Protein AF-A0A7J6EFK3-F1 (afdb_monomer_lite)

Organism: Cannabis sativa (NCBI:txid3483)

Sequence (86 aa):
MQLLDVGMAEVSSALSRISEIACPPYQTALNLMEQTVHKEDHGGHLPTGLKWLDEALCGGIPFGVLTELVGPPGIGKTQVLILISF

Structure (mmCIF, N/CA/C/O backbone):
data_AF-A0A7J6EFK3-F1
#
_entry.id   AF-A0A7J6EFK3-F1
#
loop_
_atom_site.group_PDB
_atom_site.id
_atom_site.type_symbol
_atom_site.label_atom_id
_atom_site.label_alt_id
_atom_site.label_comp_id
_atom_site.label_asym_id
_atom_site.label_entity_id
_atom_site.label_seq_id
_atom_site.pdbx_PDB_ins_code
_atom_site.Cartn_x
_atom_site.Cartn_y
_atom_site.Cartn_z
_atom_site.occupancy
_atom_site.B_iso_or_equiv
_atom_site.auth_seq_id
_atom_site.auth_comp_id
_atom_site.auth_asym_id
_atom_site.auth_atom_id
_atom_site.pdbx_PDB_model_num
ATOM 1 N N .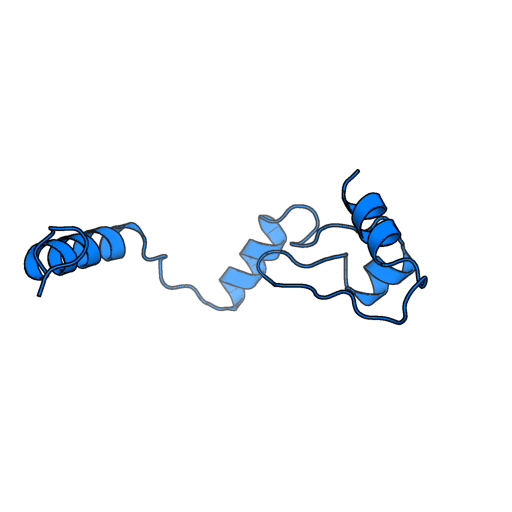 MET A 1 1 ? -26.283 -18.498 15.989 1.00 64.00 1 MET A N 1
ATOM 2 C CA . MET A 1 1 ? -25.202 -18.242 15.014 1.00 64.00 1 MET A CA 1
ATOM 3 C C . MET A 1 1 ? -24.006 -17.767 15.824 1.00 64.00 1 MET A C 1
ATOM 5 O O . MET A 1 1 ? -24.207 -16.920 16.686 1.00 64.00 1 MET A O 1
ATOM 9 N N . GLN A 1 2 ? -22.844 -18.387 15.660 1.00 80.12 2 GLN A N 1
ATOM 10 C CA . GLN A 1 2 ? -21.610 -18.096 16.400 1.00 80.12 2 GLN A CA 1
ATOM 11 C C . GLN A 1 2 ? -20.478 -17.947 15.382 1.00 80.12 2 GLN A C 1
ATOM 13 O O . GLN A 1 2 ? -20.561 -18.527 14.297 1.00 80.12 2 GLN A O 1
ATOM 18 N N . LEU A 1 3 ? -19.449 -17.178 15.726 1.00 80.00 3 LEU A N 1
ATOM 19 C CA . LEU A 1 3 ? -18.214 -17.075 14.954 1.00 80.00 3 LEU A CA 1
ATOM 20 C C . LEU A 1 3 ? -17.058 -17.415 15.890 1.00 80.00 3 LEU A C 1
ATOM 22 O O . LEU A 1 3 ? -16.883 -16.726 16.888 1.00 80.00 3 LEU A O 1
ATOM 26 N N . LEU A 1 4 ? -16.288 -18.460 15.571 1.00 85.56 4 LEU A N 1
ATOM 27 C CA . LEU A 1 4 ? -15.155 -18.912 16.395 1.00 85.56 4 LEU A CA 1
ATOM 28 C C . LEU A 1 4 ? -15.549 -19.129 17.870 1.00 85.56 4 LEU A C 1
ATOM 30 O O . LEU A 1 4 ? -14.902 -18.605 18.768 1.00 85.56 4 LEU A O 1
ATOM 34 N N . ASP A 1 5 ? -16.657 -19.839 18.106 1.00 91.38 5 ASP A N 1
ATOM 35 C CA . ASP A 1 5 ? -17.215 -20.119 19.441 1.00 91.38 5 ASP A CA 1
ATOM 36 C C . ASP A 1 5 ? -17.668 -18.886 20.253 1.00 91.38 5 ASP A C 1
ATOM 38 O O . ASP A 1 5 ? -18.084 -19.017 21.402 1.00 91.38 5 ASP A O 1
ATOM 42 N N . VAL A 1 6 ? -17.681 -17.694 19.645 1.00 92.75 6 VAL A N 1
ATOM 43 C CA . VAL A 1 6 ? -18.178 -16.449 20.252 1.00 92.75 6 VAL A CA 1
ATOM 44 C C . VAL A 1 6 ? -19.614 -16.170 19.804 1.00 92.75 6 VAL A C 1
ATOM 46 O O . VAL A 1 6 ? -19.975 -16.336 18.629 1.00 92.75 6 VAL A O 1
ATOM 49 N N . GLY A 1 7 ? -20.466 -15.731 20.734 1.00 96.06 7 GLY A N 1
ATOM 50 C CA . GLY A 1 7 ? -21.850 -15.363 20.437 1.00 96.06 7 GLY A CA 1
ATOM 51 C C . GLY A 1 7 ? -21.942 -14.081 19.605 1.00 96.06 7 GLY A C 1
ATOM 52 O O . GLY A 1 7 ? -21.236 -13.113 19.860 1.00 96.06 7 GLY A O 1
ATOM 53 N N . MET A 1 8 ? -22.870 -14.006 18.642 1.00 94.00 8 MET A N 1
ATOM 54 C CA . MET A 1 8 ? -23.021 -12.794 17.810 1.00 94.00 8 MET A CA 1
ATOM 55 C C . MET A 1 8 ? -23.332 -11.518 18.613 1.00 94.00 8 MET A C 1
ATOM 57 O O . MET A 1 8 ? -22.964 -10.429 18.183 1.00 94.00 8 MET A O 1
ATOM 61 N N . ALA A 1 9 ? -23.970 -11.636 19.784 1.00 94.38 9 ALA A N 1
ATOM 62 C CA . ALA A 1 9 ? -24.182 -10.504 20.689 1.00 94.38 9 ALA A CA 1
ATOM 63 C C . ALA A 1 9 ? -22.856 -9.966 21.258 1.00 94.38 9 ALA A C 1
ATOM 65 O O . ALA A 1 9 ? -22.644 -8.756 21.306 1.00 94.38 9 ALA A O 1
ATOM 66 N N . GLU A 1 10 ? -21.940 -10.865 21.622 1.00 95.44 10 GLU A N 1
ATOM 67 C CA . GLU A 1 10 ? -20.598 -10.520 22.097 1.00 95.44 10 GLU A CA 1
ATOM 68 C C . GLU A 1 10 ? -19.765 -9.922 20.959 1.00 95.44 10 GLU A C 1
ATOM 70 O O . GLU A 1 10 ? -19.142 -8.879 21.151 1.00 95.44 10 GLU A O 1
ATOM 75 N N . VAL A 1 11 ? -19.834 -10.499 19.750 1.00 96.00 11 VAL A N 1
ATOM 76 C CA . VAL A 1 11 ? -19.198 -9.939 18.542 1.00 96.00 11 VAL A CA 1
ATOM 77 C C . VAL A 1 11 ? -19.696 -8.517 18.277 1.00 96.00 11 VAL A C 1
ATOM 79 O O . VAL A 1 11 ? -18.892 -7.612 18.070 1.00 96.00 11 VAL A O 1
ATOM 82 N N . SER A 1 12 ? -21.011 -8.287 18.326 1.00 95.50 12 SER A N 1
ATOM 83 C CA . SER A 1 12 ? -21.590 -6.958 18.105 1.00 95.50 12 SER A CA 1
ATOM 84 C C . SER A 1 12 ? -21.156 -5.956 19.177 1.00 95.50 12 SER A C 1
ATOM 86 O O . SER A 1 12 ? -20.840 -4.810 18.854 1.00 95.50 12 SER A O 1
ATOM 88 N N . SER A 1 13 ? -21.113 -6.376 20.445 1.00 96.19 13 SER A N 1
ATOM 89 C CA . SER A 1 13 ? -20.628 -5.535 21.542 1.00 96.19 13 SER A CA 1
ATOM 90 C C . SER A 1 13 ? -19.146 -5.189 21.372 1.00 96.19 13 SER A C 1
ATOM 92 O O . SER A 1 13 ? -18.750 -4.048 21.616 1.00 96.19 13 SER A O 1
ATOM 94 N N . ALA A 1 14 ? -18.328 -6.151 20.942 1.00 95.69 14 ALA A N 1
ATOM 95 C CA . ALA A 1 14 ? -16.910 -5.941 20.679 1.00 95.69 14 ALA A CA 1
ATOM 96 C C . ALA A 1 14 ? -16.701 -4.976 19.507 1.00 95.69 14 ALA A C 1
ATOM 98 O O . ALA A 1 14 ? -15.940 -4.021 19.640 1.00 95.69 14 ALA A O 1
ATOM 99 N N . LEU A 1 15 ? -17.424 -5.164 18.399 1.00 96.06 15 LEU A N 1
ATOM 100 C CA . LEU A 1 15 ? -17.357 -4.277 17.236 1.00 96.06 15 LEU A CA 1
ATOM 101 C C . LEU A 1 15 ? -17.738 -2.839 17.586 1.00 96.06 15 LEU A C 1
ATOM 103 O O . LEU A 1 15 ? -17.025 -1.923 17.188 1.00 96.06 15 LEU A O 1
ATOM 107 N N . SER A 1 16 ? -18.800 -2.632 18.371 1.00 97.00 16 SER A N 1
ATOM 108 C CA . SER A 1 16 ? -19.194 -1.288 18.814 1.00 97.00 16 SER A CA 1
ATOM 109 C C . SER A 1 16 ? -18.067 -0.601 19.584 1.00 97.00 16 SER A C 1
ATOM 111 O O . SER A 1 16 ? -17.740 0.551 19.309 1.00 97.00 16 SER A O 1
ATOM 113 N N . ARG A 1 17 ? -17.440 -1.319 20.523 1.00 97.25 17 ARG A N 1
ATOM 114 C CA . ARG A 1 17 ? -16.371 -0.771 21.363 1.00 97.25 17 ARG A CA 1
ATOM 115 C C . ARG A 1 17 ? -15.077 -0.534 20.586 1.00 97.25 17 ARG A C 1
ATOM 117 O O . ARG A 1 17 ? -14.417 0.476 20.795 1.00 97.25 17 ARG A O 1
ATOM 124 N N . ILE A 1 18 ? -14.715 -1.443 19.682 1.00 97.06 18 ILE A N 1
ATOM 125 C CA . ILE A 1 18 ? -13.545 -1.281 18.809 1.00 97.06 18 ILE A CA 1
ATOM 126 C C . ILE A 1 18 ? -13.765 -0.100 17.867 1.00 97.06 18 ILE A C 1
ATOM 128 O O . ILE A 1 18 ? -12.865 0.717 17.712 1.00 97.06 18 ILE A O 1
ATOM 132 N N . SER A 1 19 ? -14.957 0.026 17.281 1.00 96.62 19 SER A N 1
ATOM 133 C CA . SER A 1 19 ? -15.289 1.127 16.379 1.00 96.62 19 SER A CA 1
ATOM 134 C C . SER A 1 19 ? -15.197 2.481 17.074 1.00 96.62 19 SER A C 1
ATOM 136 O O . SER A 1 19 ? -14.681 3.417 16.478 1.00 96.62 19 SER A O 1
ATOM 138 N N . GLU A 1 20 ? -15.663 2.599 18.318 1.00 95.50 20 GLU A N 1
ATOM 139 C CA . GLU A 1 20 ? -15.571 3.847 19.088 1.00 95.50 20 GLU A CA 1
ATOM 140 C C . GLU A 1 20 ? -14.115 4.297 19.296 1.00 95.50 20 GLU A C 1
ATOM 142 O O . GLU A 1 20 ? -13.823 5.488 19.256 1.00 95.50 20 GLU A O 1
ATOM 147 N N . ILE A 1 21 ? -13.194 3.344 19.466 1.00 95.94 21 ILE A N 1
ATOM 148 C CA . ILE A 1 21 ? -11.772 3.616 19.715 1.00 95.94 21 ILE A CA 1
ATOM 149 C C . ILE A 1 21 ? -10.990 3.810 18.407 1.00 95.94 21 ILE A C 1
ATOM 151 O O . ILE A 1 21 ? -10.082 4.635 18.344 1.00 95.94 21 ILE A O 1
ATOM 155 N N . ALA A 1 22 ? -11.302 3.024 17.376 1.00 96.75 22 ALA A N 1
ATOM 156 C CA . ALA A 1 22 ? -10.539 2.969 16.132 1.00 96.75 22 ALA A CA 1
ATOM 157 C C . ALA A 1 22 ? -11.017 3.971 15.073 1.00 96.75 22 ALA A C 1
ATOM 159 O O . ALA A 1 22 ? -10.284 4.225 14.117 1.00 96.75 22 ALA A O 1
ATOM 160 N N . CYS A 1 23 ? -12.234 4.516 15.202 1.00 95.06 23 CYS A N 1
ATOM 161 C CA . CYS A 1 23 ? -12.763 5.461 14.226 1.00 95.06 23 CYS A CA 1
ATOM 162 C C . CYS A 1 23 ? -11.921 6.749 14.232 1.00 95.06 23 CYS A C 1
ATOM 164 O O . CYS A 1 23 ? -11.819 7.409 15.272 1.00 95.06 23 CYS A O 1
ATOM 166 N N . PRO A 1 24 ? -11.313 7.134 13.097 1.00 91.38 24 PRO A N 1
ATOM 167 C CA . PRO A 1 24 ? -10.613 8.403 13.010 1.00 91.38 24 PRO A CA 1
ATOM 168 C C . PRO A 1 24 ? -11.610 9.568 13.134 1.00 91.38 24 PRO A C 1
ATOM 170 O O . PRO A 1 24 ? -12.780 9.428 12.768 1.00 91.38 24 PRO A O 1
ATOM 173 N N . PRO A 1 25 ? -11.170 10.747 13.608 1.00 91.06 25 PRO A N 1
ATOM 174 C CA . PRO A 1 25 ? -12.019 11.934 13.607 1.00 91.06 25 PRO A 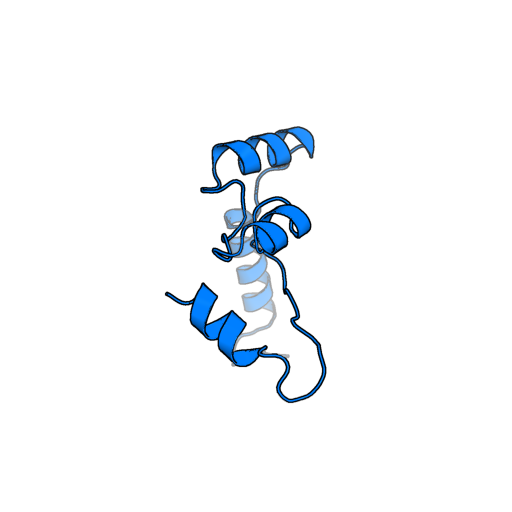CA 1
ATOM 175 C C . PRO A 1 25 ? -12.447 12.286 12.176 1.00 91.06 25 PRO A C 1
ATOM 177 O O . PRO A 1 25 ? -11.731 11.983 11.222 1.00 91.06 25 PRO A O 1
ATOM 180 N N . TYR A 1 26 ? -13.589 12.960 12.018 1.00 90.88 26 TYR A N 1
ATOM 181 C CA . TYR A 1 26 ? -13.988 13.526 10.727 1.00 90.88 26 TYR A CA 1
ATOM 182 C C . TYR A 1 26 ? -12.969 14.575 10.273 1.00 90.88 26 TYR A C 1
ATOM 184 O O . TYR A 1 26 ? -12.590 15.451 11.051 1.00 90.88 26 TYR A O 1
ATOM 192 N N . GLN A 1 27 ? -12.542 14.504 9.013 1.00 94.56 27 GLN A N 1
ATOM 193 C CA . GLN A 1 27 ? -11.523 15.396 8.450 1.00 94.56 27 GLN A CA 1
ATOM 194 C C . GLN A 1 27 ? -11.937 15.830 7.044 1.00 94.56 27 GLN A C 1
ATOM 196 O O . GLN A 1 27 ? -12.636 15.101 6.338 1.00 94.56 27 GLN A O 1
ATOM 201 N N . THR A 1 28 ? -11.510 17.023 6.631 1.00 96.31 28 THR A N 1
ATOM 202 C CA . THR A 1 28 ? -11.710 17.489 5.255 1.00 96.31 28 THR A CA 1
ATOM 203 C C . THR A 1 28 ? -10.677 16.851 4.328 1.00 96.31 28 THR A C 1
ATOM 205 O O . THR A 1 28 ? -9.575 16.511 4.757 1.00 96.31 28 THR A O 1
ATOM 208 N N . ALA A 1 29 ? -11.005 16.742 3.038 1.00 94.88 29 ALA A N 1
ATOM 209 C CA . ALA A 1 29 ? -10.051 16.262 2.037 1.00 94.88 29 ALA A CA 1
ATOM 210 C C . ALA A 1 29 ? -8.768 17.112 2.016 1.00 94.88 29 ALA A C 1
ATOM 212 O O . ALA A 1 29 ? -7.678 16.560 1.952 1.00 94.88 29 ALA A O 1
ATOM 213 N N . LEU A 1 30 ? -8.891 18.439 2.163 1.00 94.69 30 LEU A N 1
ATOM 214 C CA . LEU A 1 30 ? -7.741 19.344 2.231 1.00 94.69 30 LEU A CA 1
ATOM 215 C C . LEU A 1 30 ? -6.811 18.998 3.401 1.00 94.69 30 LEU A C 1
ATOM 217 O O . LEU A 1 30 ? -5.609 18.870 3.199 1.00 94.69 30 LEU A O 1
ATOM 221 N N . ASN A 1 31 ? -7.360 18.789 4.602 1.00 93.25 31 ASN A N 1
ATOM 222 C CA . ASN A 1 31 ? -6.537 18.464 5.764 1.00 93.25 31 ASN A CA 1
ATOM 223 C C . ASN A 1 31 ? -5.848 17.099 5.616 1.00 93.25 31 ASN A C 1
ATOM 225 O O . ASN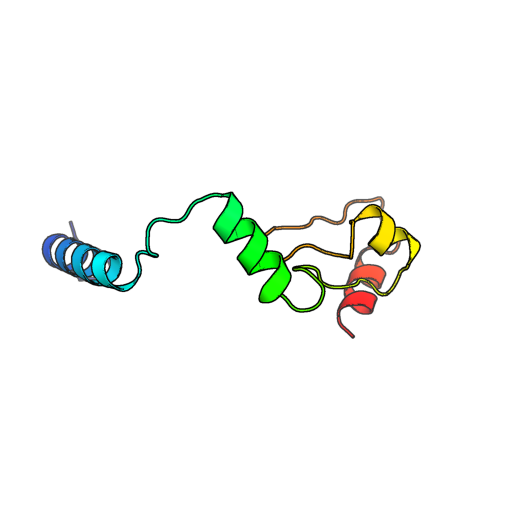 A 1 31 ? -4.692 16.960 6.000 1.00 93.25 31 ASN A O 1
ATOM 229 N N . LEU A 1 32 ? -6.521 16.111 5.014 1.00 90.31 32 LEU A N 1
ATOM 230 C CA . LEU A 1 32 ? -5.901 14.822 4.694 1.00 90.31 32 LEU A CA 1
ATOM 231 C C . LEU A 1 32 ? -4.728 14.983 3.713 1.00 90.31 32 LEU A C 1
ATOM 233 O O . LEU A 1 32 ? -3.671 14.408 3.950 1.00 90.31 32 LEU A O 1
ATOM 237 N N . MET A 1 33 ? -4.882 15.799 2.664 1.00 88.25 33 MET A N 1
ATOM 238 C CA . MET A 1 33 ? -3.820 16.064 1.679 1.00 88.25 33 MET A CA 1
ATOM 239 C C . MET A 1 33 ? -2.620 16.806 2.288 1.00 88.25 33 MET A C 1
ATOM 241 O O . MET A 1 33 ? -1.472 16.514 1.963 1.00 88.25 33 MET A O 1
ATOM 245 N N . GLU A 1 34 ? -2.860 17.756 3.191 1.00 89.81 34 GLU A N 1
ATOM 246 C CA . GLU A 1 34 ? -1.785 18.425 3.935 1.00 89.81 34 GLU A CA 1
ATOM 247 C C . GLU A 1 34 ? -1.045 17.428 4.836 1.00 89.81 34 GLU A C 1
ATOM 249 O O . GLU A 1 34 ? 0.186 17.413 4.883 1.00 89.81 34 GLU A O 1
ATOM 254 N N . GLN A 1 35 ? -1.778 16.546 5.522 1.00 85.62 35 GLN A N 1
ATOM 255 C CA . GLN A 1 35 ? -1.175 15.525 6.373 1.00 85.62 35 GLN A CA 1
ATOM 256 C C . GLN A 1 35 ? -0.299 14.545 5.589 1.00 85.62 35 GLN A C 1
ATOM 258 O O . GLN A 1 35 ? 0.783 14.229 6.079 1.00 85.62 35 GLN A O 1
ATOM 263 N N . THR A 1 36 ? -0.715 14.083 4.405 1.00 81.69 36 THR A N 1
ATOM 264 C CA . THR A 1 36 ? 0.103 13.175 3.578 1.00 81.69 36 THR A CA 1
ATOM 265 C C . THR A 1 36 ? 1.415 13.836 3.165 1.00 81.69 36 THR A C 1
ATOM 267 O O . THR A 1 36 ? 2.475 13.242 3.322 1.00 81.69 36 THR A O 1
ATOM 270 N N . VAL A 1 37 ? 1.380 15.114 2.766 1.00 79.75 37 VAL A N 1
ATOM 271 C CA . VAL A 1 37 ? 2.591 15.879 2.412 1.00 79.75 37 VAL A CA 1
ATOM 272 C C . VAL A 1 37 ? 3.548 16.038 3.601 1.00 79.75 37 VAL A C 1
ATOM 274 O O . VAL A 1 37 ? 4.762 16.043 3.416 1.00 79.75 37 VAL A O 1
ATOM 277 N N . HIS A 1 38 ? 3.023 16.182 4.821 1.00 78.75 38 HIS A N 1
ATOM 278 C CA . HIS A 1 38 ? 3.837 16.445 6.011 1.00 78.75 38 HIS A CA 1
ATOM 279 C C . HIS A 1 38 ? 4.302 15.198 6.774 1.00 78.75 38 HIS A C 1
ATOM 281 O O . HIS A 1 38 ? 5.330 15.261 7.448 1.00 78.75 38 HIS A O 1
ATOM 287 N N . LYS A 1 39 ? 3.540 14.098 6.746 1.00 75.44 39 LYS A N 1
ATOM 288 C CA . LYS A 1 39 ? 3.840 12.881 7.521 1.00 75.44 39 LYS A CA 1
ATOM 289 C C . LYS A 1 39 ? 4.614 11.836 6.741 1.00 75.44 39 LYS A C 1
ATOM 291 O O . LYS A 1 39 ? 5.301 11.031 7.367 1.00 75.44 39 LYS A O 1
ATOM 296 N N . GLU A 1 40 ? 4.440 11.782 5.429 1.00 76.25 40 GLU A N 1
ATOM 297 C CA . GLU A 1 40 ? 4.986 10.685 4.648 1.00 76.25 40 GLU A CA 1
ATOM 298 C C . GLU A 1 40 ? 6.392 11.032 4.182 1.00 76.25 40 GLU A C 1
ATOM 300 O O . GLU A 1 40 ? 6.622 12.004 3.460 1.00 76.25 40 GLU A O 1
ATOM 305 N N . ASP A 1 41 ? 7.344 10.205 4.606 1.00 69.62 41 ASP A N 1
ATOM 306 C CA . ASP A 1 41 ? 8.671 10.222 4.020 1.00 69.62 41 ASP A CA 1
ATOM 307 C C . ASP A 1 41 ? 8.548 9.937 2.512 1.00 69.62 41 ASP A C 1
ATOM 309 O O . ASP A 1 41 ? 7.698 9.150 2.086 1.00 69.62 41 ASP A O 1
ATOM 313 N N . HIS A 1 42 ? 9.341 10.636 1.698 1.00 74.94 42 HIS A N 1
ATOM 314 C CA . HIS A 1 42 ? 9.284 10.558 0.230 1.00 74.94 42 HIS A CA 1
ATOM 315 C C . HIS A 1 42 ? 7.888 10.851 -0.379 1.00 74.94 42 HIS A C 1
ATOM 317 O O . HIS A 1 42 ? 7.586 10.421 -1.491 1.00 74.94 42 HIS A O 1
ATOM 323 N N . GLY A 1 43 ? 7.021 11.595 0.326 1.00 82.12 43 GLY A N 1
ATOM 324 C CA . GLY A 1 43 ? 5.712 12.018 -0.189 1.00 82.12 43 GLY A CA 1
ATOM 325 C C . GLY A 1 43 ? 4.743 10.864 -0.455 1.00 82.12 43 GLY A C 1
ATOM 326 O O . GLY A 1 43 ? 3.946 10.950 -1.389 1.00 82.12 43 GLY A O 1
ATOM 327 N N . GLY A 1 44 ? 4.854 9.769 0.300 1.00 89.44 44 GLY A N 1
ATOM 328 C CA . GLY A 1 44 ? 3.934 8.631 0.204 1.00 89.44 44 GLY A CA 1
ATOM 329 C C . GLY A 1 44 ? 4.322 7.581 -0.830 1.00 89.44 44 GLY A C 1
ATOM 330 O O . GLY A 1 44 ? 3.495 6.741 -1.184 1.00 89.44 44 GLY A O 1
ATOM 331 N N . HIS A 1 45 ? 5.558 7.629 -1.332 1.00 92.62 45 HIS A N 1
ATOM 332 C CA . HIS A 1 45 ? 6.033 6.756 -2.400 1.00 92.62 45 HIS A CA 1
ATOM 333 C C . HIS A 1 45 ? 7.336 6.050 -2.009 1.00 92.62 45 HIS A C 1
ATOM 335 O O . HIS A 1 45 ? 8.191 6.615 -1.333 1.00 92.62 45 HIS A O 1
ATOM 341 N N . LEU A 1 46 ? 7.505 4.815 -2.479 1.00 92.25 46 LEU A N 1
ATOM 342 C CA . LEU A 1 46 ? 8.757 4.064 -2.444 1.00 92.25 46 LEU A CA 1
ATOM 343 C C . LEU A 1 46 ? 9.537 4.317 -3.747 1.00 92.25 46 LEU A C 1
ATOM 345 O O . LEU A 1 46 ? 9.088 3.845 -4.798 1.00 92.25 46 LEU A O 1
ATOM 349 N N . PRO A 1 47 ? 10.690 5.011 -3.719 1.00 92.69 47 PRO A N 1
ATOM 350 C CA . PRO A 1 47 ? 11.510 5.203 -4.912 1.00 92.69 47 PRO A CA 1
ATOM 351 C C . PRO A 1 47 ? 11.966 3.861 -5.488 1.00 92.69 47 PRO A C 1
ATOM 353 O O . PRO A 1 47 ? 12.392 2.972 -4.753 1.00 92.69 47 PRO A O 1
ATOM 356 N N . THR A 1 48 ? 11.921 3.715 -6.809 1.00 93.31 48 THR A N 1
ATOM 357 C CA . THR A 1 48 ? 12.373 2.496 -7.495 1.00 93.31 48 THR A CA 1
ATOM 358 C C . THR A 1 48 ? 13.873 2.498 -7.784 1.00 93.31 48 THR A C 1
ATOM 360 O O . THR A 1 48 ? 14.427 1.471 -8.178 1.00 93.31 48 THR A O 1
ATOM 363 N N . GLY A 1 49 ? 14.532 3.657 -7.658 1.00 91.56 49 GLY A N 1
ATOM 364 C CA . GLY A 1 49 ? 15.934 3.854 -8.040 1.00 91.56 49 GLY A CA 1
ATOM 365 C C . GLY A 1 49 ? 16.135 3.998 -9.554 1.00 91.56 49 GLY A C 1
ATOM 366 O O . GLY A 1 49 ? 17.249 4.243 -10.023 1.00 91.56 49 GLY A O 1
ATOM 367 N N . LEU A 1 50 ? 15.060 3.888 -10.337 1.00 92.31 50 LEU A N 1
ATOM 368 C CA . LEU A 1 50 ? 15.047 4.075 -11.779 1.00 92.31 50 LEU A CA 1
ATOM 369 C C . LEU A 1 50 ? 14.416 5.432 -12.088 1.00 92.31 50 LEU A C 1
ATOM 371 O O . LEU A 1 50 ? 13.202 5.534 -12.222 1.00 92.31 50 LEU A O 1
ATOM 375 N N . LYS A 1 51 ? 15.247 6.468 -12.268 1.00 93.69 51 LYS A N 1
ATOM 376 C CA . LYS A 1 51 ? 14.805 7.865 -12.459 1.00 93.69 51 LYS A CA 1
ATOM 377 C C . LYS A 1 51 ? 13.590 8.022 -13.386 1.00 93.69 51 LYS A C 1
ATOM 379 O O . LYS A 1 51 ? 12.621 8.672 -13.022 1.00 93.69 51 LYS A O 1
ATOM 384 N N . TRP A 1 52 ? 13.635 7.415 -14.571 1.00 94.31 52 TRP A N 1
ATOM 385 C CA . TRP A 1 52 ? 12.551 7.524 -15.555 1.00 94.31 52 TRP A CA 1
ATOM 386 C C . TRP A 1 52 ? 11.248 6.858 -15.101 1.00 94.31 52 TRP A C 1
ATOM 388 O O . TRP A 1 52 ? 10.167 7.316 -15.461 1.00 94.31 52 TRP A O 1
ATOM 398 N N . LEU A 1 53 ? 11.346 5.774 -14.331 1.00 93.38 53 LEU A N 1
ATOM 399 C CA . LEU A 1 53 ? 10.187 5.091 -13.770 1.00 93.38 53 LEU A CA 1
ATOM 400 C C . LEU A 1 53 ? 9.614 5.882 -12.592 1.00 93.38 53 LEU A C 1
ATOM 402 O O . LEU A 1 53 ? 8.403 6.050 -12.521 1.00 93.38 53 LEU A O 1
ATOM 406 N N . ASP A 1 54 ? 10.468 6.423 -11.724 1.00 94.25 54 ASP A N 1
ATOM 407 C CA . ASP A 1 54 ? 10.039 7.272 -10.608 1.00 94.25 54 ASP A CA 1
ATOM 408 C C . ASP A 1 54 ? 9.341 8.539 -11.109 1.00 94.25 54 ASP A C 1
ATOM 410 O O . ASP A 1 54 ? 8.290 8.906 -10.593 1.00 94.25 54 ASP A O 1
ATOM 414 N N . GLU A 1 55 ? 9.854 9.169 -12.167 1.00 95.19 55 GLU A N 1
ATOM 415 C CA . GLU A 1 55 ? 9.186 10.297 -12.827 1.00 95.19 55 GLU A CA 1
ATOM 416 C C . GLU A 1 55 ? 7.820 9.893 -13.402 1.00 95.19 55 GLU A C 1
ATOM 418 O O . GLU A 1 55 ? 6.834 10.607 -13.205 1.00 95.19 55 GLU A O 1
ATOM 423 N N . ALA A 1 56 ? 7.736 8.735 -14.067 1.00 94.56 56 ALA A N 1
ATOM 424 C CA . ALA A 1 56 ? 6.484 8.225 -14.627 1.00 94.56 56 ALA A CA 1
ATOM 425 C C . ALA A 1 56 ? 5.444 7.865 -13.550 1.00 94.56 56 ALA A C 1
ATOM 427 O O . ALA A 1 56 ? 4.245 7.955 -13.808 1.00 94.56 56 ALA A O 1
ATOM 428 N N . LEU A 1 57 ? 5.899 7.477 -12.357 1.00 93.69 57 LEU A N 1
ATOM 429 C CA . LEU A 1 57 ? 5.065 7.149 -11.201 1.00 93.69 57 LEU A CA 1
ATOM 430 C C . LEU A 1 57 ? 4.926 8.315 -10.204 1.00 93.69 57 LEU A C 1
ATOM 432 O O . LEU A 1 57 ? 4.458 8.112 -9.090 1.00 93.69 57 LEU A O 1
ATOM 436 N N . CYS A 1 58 ? 5.324 9.533 -10.585 1.00 91.75 58 CYS A N 1
ATOM 437 C CA . CYS A 1 58 ? 5.219 10.738 -9.753 1.00 91.75 58 CYS A CA 1
ATOM 438 C C . CYS A 1 58 ? 5.943 10.663 -8.390 1.00 91.75 58 CYS A C 1
ATOM 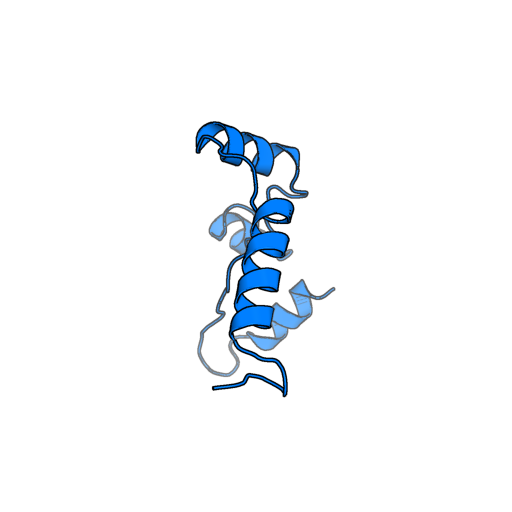440 O O . CYS A 1 58 ? 5.523 11.310 -7.434 1.00 91.75 58 CYS A O 1
ATOM 442 N N . GLY A 1 59 ? 7.054 9.929 -8.312 1.00 90.94 59 GLY A N 1
ATOM 443 C CA . GLY A 1 59 ? 7.900 9.818 -7.117 1.00 90.94 59 GLY A CA 1
ATOM 444 C C . GLY A 1 59 ? 8.283 8.386 -6.743 1.00 90.94 59 GLY A C 1
ATOM 445 O O . GLY A 1 59 ? 9.184 8.200 -5.930 1.00 90.94 59 GLY A O 1
ATOM 446 N N . GLY A 1 60 ? 7.641 7.380 -7.343 1.00 93.88 60 GLY A N 1
ATOM 447 C CA . GLY A 1 60 ? 7.913 5.964 -7.086 1.00 93.88 60 GLY A CA 1
ATOM 448 C C . GLY A 1 60 ? 6.628 5.158 -6.917 1.00 93.88 60 GLY A C 1
ATOM 449 O O . GLY A 1 60 ? 5.570 5.557 -7.386 1.00 93.88 60 GLY A O 1
ATOM 450 N N . ILE A 1 61 ? 6.692 4.010 -6.248 1.00 94.19 61 ILE A N 1
ATOM 451 C CA . ILE A 1 61 ? 5.517 3.165 -6.000 1.00 94.19 61 ILE A CA 1
ATOM 452 C C . ILE A 1 61 ? 4.696 3.753 -4.837 1.00 94.19 61 ILE A C 1
ATOM 454 O O . ILE A 1 61 ? 5.217 3.806 -3.725 1.00 94.19 61 ILE A O 1
ATOM 458 N N . PRO A 1 62 ? 3.430 4.159 -5.039 1.00 92.88 62 PRO A N 1
ATOM 459 C CA . PRO A 1 62 ? 2.601 4.723 -3.972 1.00 92.88 62 PRO A CA 1
ATOM 460 C C . PRO A 1 62 ? 2.307 3.715 -2.848 1.00 92.88 62 PRO A C 1
ATOM 462 O O . PRO A 1 62 ? 2.028 2.538 -3.097 1.00 92.88 62 PRO A O 1
ATOM 465 N N . PHE A 1 63 ? 2.322 4.182 -1.599 1.00 90.69 63 PHE A N 1
ATOM 466 C CA . PHE A 1 63 ? 1.893 3.403 -0.438 1.00 90.69 63 PHE A CA 1
ATOM 467 C C . PHE A 1 63 ? 0.365 3.273 -0.368 1.00 90.69 63 PHE A C 1
ATOM 469 O O . PHE A 1 63 ? -0.387 4.048 -0.953 1.00 90.69 63 PHE A O 1
ATOM 476 N N . GLY A 1 64 ? -0.113 2.257 0.357 1.00 90.62 64 GLY A N 1
ATOM 477 C CA . GLY A 1 64 ? -1.549 2.045 0.576 1.00 90.62 64 GLY A CA 1
ATOM 478 C C . GLY A 1 64 ? -2.326 1.536 -0.645 1.00 90.62 64 GLY A C 1
ATOM 479 O O . GLY A 1 64 ? -3.548 1.421 -0.573 1.00 90.62 64 GLY A O 1
ATOM 480 N N . VAL A 1 65 ? -1.643 1.195 -1.744 1.00 91.81 65 VAL A N 1
ATOM 481 C CA . VAL A 1 65 ? -2.258 0.635 -2.956 1.00 91.81 65 VAL A CA 1
ATOM 482 C C . VAL A 1 65 ? -1.559 -0.644 -3.419 1.00 91.81 65 VAL A C 1
ATOM 484 O O . VAL A 1 65 ? -0.427 -0.936 -3.037 1.00 91.81 65 VAL A O 1
ATOM 487 N N . LEU A 1 66 ? -2.241 -1.415 -4.269 1.00 95.19 66 LEU A N 1
ATOM 488 C CA . LEU A 1 66 ? -1.667 -2.573 -4.953 1.00 95.19 66 LEU A CA 1
ATOM 489 C C . LEU A 1 66 ? -1.136 -2.149 -6.329 1.00 95.19 66 LEU A C 1
ATOM 491 O O . LEU A 1 66 ? -1.917 -1.747 -7.188 1.00 95.19 66 LEU A O 1
ATOM 495 N N . THR A 1 67 ? 0.175 -2.276 -6.542 1.00 93.88 67 THR A N 1
ATOM 496 C CA . THR A 1 67 ? 0.831 -1.982 -7.828 1.00 93.88 67 THR A CA 1
ATOM 497 C C . THR A 1 67 ? 1.193 -3.280 -8.549 1.00 93.88 67 THR A C 1
ATOM 499 O O . THR A 1 67 ? 1.869 -4.135 -7.980 1.00 93.88 67 THR A O 1
ATOM 502 N N . GLU A 1 68 ? 0.761 -3.434 -9.803 1.00 95.69 68 GLU A N 1
ATOM 503 C CA . GLU A 1 68 ? 1.007 -4.633 -10.616 1.00 95.69 68 GLU A CA 1
ATOM 504 C C . GLU A 1 68 ? 2.044 -4.368 -11.721 1.00 95.69 68 GLU A C 1
ATOM 506 O O . GLU A 1 68 ? 1.936 -3.400 -12.473 1.00 95.69 68 GLU A O 1
ATOM 511 N N . LEU A 1 69 ? 3.032 -5.262 -11.857 1.00 94.38 69 LEU A N 1
ATOM 512 C CA . LEU A 1 69 ? 4.041 -5.220 -12.920 1.00 94.38 69 LEU A CA 1
ATOM 513 C C . LEU A 1 69 ? 3.792 -6.327 -13.956 1.00 94.38 69 LEU A C 1
ATOM 515 O O . LEU A 1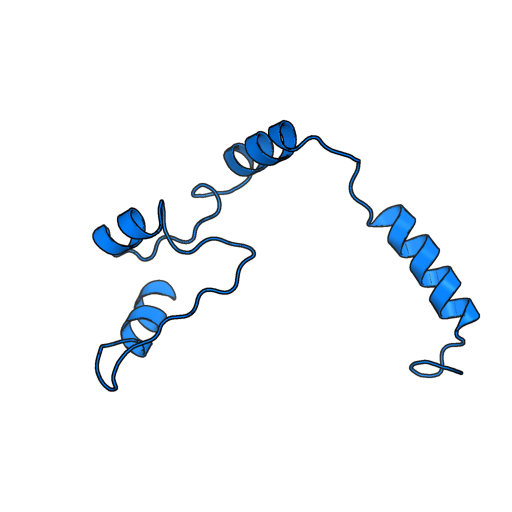 69 ? 4.073 -7.502 -13.708 1.00 94.38 69 LEU A O 1
ATOM 519 N N . VAL A 1 70 ? 3.325 -5.948 -15.149 1.00 96.38 70 VAL A N 1
ATOM 520 C CA . VAL A 1 70 ? 2.924 -6.877 -16.223 1.00 96.38 70 VAL A CA 1
ATOM 521 C C . VAL A 1 70 ? 3.844 -6.760 -17.441 1.00 96.38 70 VAL A C 1
ATOM 523 O O . VAL A 1 70 ? 4.329 -5.686 -17.779 1.00 96.38 70 VAL A O 1
ATOM 526 N N . GLY A 1 71 ? 4.087 -7.878 -18.132 1.00 96.69 71 GLY A N 1
ATOM 527 C CA . GLY A 1 71 ? 4.831 -7.895 -19.393 1.00 96.69 71 GLY A CA 1
ATOM 528 C C . GLY A 1 71 ? 5.225 -9.304 -19.859 1.00 96.69 71 GLY A C 1
ATOM 529 O O . GLY A 1 71 ? 5.075 -10.264 -19.093 1.00 96.69 71 GLY A O 1
ATOM 530 N N . PRO A 1 72 ? 5.765 -9.450 -21.084 1.00 97.94 72 PRO A N 1
ATOM 531 C CA . PRO A 1 72 ? 6.182 -10.736 -21.658 1.00 97.94 72 PRO A CA 1
ATOM 532 C C . PRO A 1 72 ? 7.187 -11.517 -20.784 1.00 97.94 72 PRO A C 1
ATOM 534 O O . PRO A 1 72 ? 7.847 -10.934 -19.911 1.00 97.94 72 PRO A O 1
ATOM 537 N N . PRO A 1 73 ? 7.340 -12.842 -20.973 1.00 97.25 73 PRO A N 1
ATOM 538 C CA . PRO A 1 73 ? 8.395 -13.602 -20.300 1.00 97.25 73 PRO A CA 1
ATOM 539 C C . PRO A 1 73 ? 9.782 -13.037 -20.649 1.00 97.25 73 PRO A C 1
ATOM 541 O O . PRO A 1 73 ? 10.019 -12.604 -21.771 1.00 97.25 73 PRO A O 1
ATOM 544 N N . GLY A 1 74 ? 10.693 -13.010 -19.673 1.00 96.44 74 GLY A N 1
ATOM 545 C CA . GLY A 1 74 ? 12.069 -12.532 -19.871 1.00 96.44 74 GLY A CA 1
ATOM 546 C C . GLY A 1 74 ? 12.275 -11.009 -19.878 1.00 96.44 74 GLY A C 1
ATOM 547 O O . GLY A 1 74 ? 13.420 -10.580 -19.892 1.00 96.44 74 GLY A O 1
ATOM 548 N N . ILE A 1 75 ? 11.224 -10.180 -19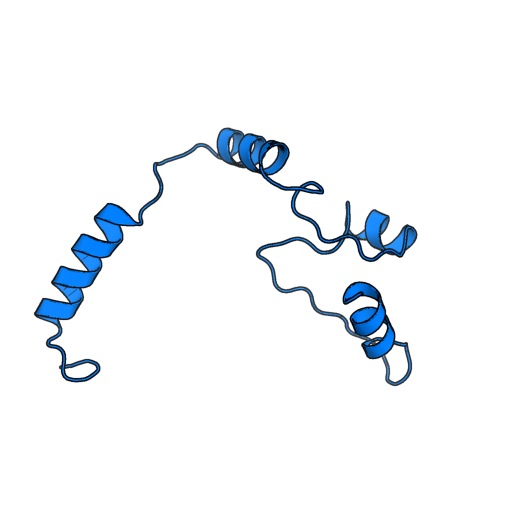.788 1.00 96.38 75 ILE A N 1
ATOM 549 C CA . ILE A 1 75 ? 11.349 -8.701 -19.822 1.00 96.38 75 ILE A CA 1
ATOM 550 C C . ILE A 1 75 ? 11.989 -8.075 -18.564 1.00 96.38 75 ILE A C 1
ATOM 552 O O . ILE A 1 75 ? 12.174 -6.867 -18.502 1.00 96.38 75 ILE A O 1
ATOM 556 N N . GLY A 1 76 ? 12.305 -8.875 -17.542 1.00 95.25 76 GLY A N 1
ATOM 557 C CA . GLY A 1 76 ? 12.972 -8.378 -16.334 1.00 95.25 76 GLY A CA 1
ATOM 558 C C . GLY A 1 76 ? 12.071 -8.099 -15.124 1.00 95.25 76 GLY A C 1
ATOM 559 O O . GLY A 1 76 ? 12.525 -7.473 -14.177 1.00 95.25 76 GLY A O 1
ATOM 560 N N . LYS A 1 77 ? 10.807 -8.553 -15.106 1.00 96.25 77 LYS A N 1
ATOM 561 C CA . LYS A 1 77 ? 9.861 -8.281 -13.994 1.00 96.25 77 LYS A CA 1
ATOM 562 C C . LYS A 1 77 ? 10.413 -8.666 -12.614 1.00 96.25 77 LYS A C 1
ATOM 564 O O . LYS A 1 77 ? 10.345 -7.888 -11.672 1.00 96.25 77 LYS A O 1
ATOM 569 N N . THR A 1 78 ? 10.992 -9.863 -12.506 1.00 96.06 78 THR A N 1
ATOM 570 C CA . THR A 1 78 ? 11.605 -10.346 -11.260 1.00 96.06 78 THR A CA 1
ATOM 571 C C . THR A 1 78 ? 12.848 -9.536 -10.898 1.00 96.06 78 THR A C 1
ATOM 573 O O . THR A 1 78 ? 13.067 -9.248 -9.730 1.00 96.06 78 THR A O 1
ATOM 576 N N . GLN A 1 79 ? 13.640 -9.126 -11.890 1.00 94.88 79 GLN A N 1
ATOM 577 C CA . GLN A 1 79 ? 14.825 -8.293 -11.690 1.00 94.88 79 GLN A CA 1
ATOM 578 C C . GLN A 1 79 ? 14.455 -6.905 -11.154 1.00 94.88 79 GLN A C 1
ATOM 580 O O . GLN A 1 79 ? 15.131 -6.420 -10.256 1.00 94.88 79 GLN A O 1
ATOM 585 N N . VAL A 1 80 ? 13.363 -6.305 -11.641 1.00 92.69 80 VAL A N 1
ATOM 586 C CA . VAL A 1 80 ? 12.828 -5.039 -11.110 1.00 92.69 80 VAL A CA 1
ATOM 587 C C . VAL A 1 80 ? 12.427 -5.188 -9.641 1.00 92.69 80 VAL A C 1
ATOM 589 O O . VAL A 1 80 ? 12.810 -4.362 -8.824 1.00 92.69 80 VAL A O 1
ATOM 592 N N . LEU A 1 81 ? 11.721 -6.263 -9.274 1.00 92.69 81 LEU A N 1
ATOM 593 C CA . LEU A 1 81 ? 11.344 -6.505 -7.874 1.00 92.69 81 LEU A CA 1
ATOM 594 C C . LEU A 1 81 ? 12.564 -6.667 -6.960 1.00 92.69 81 LEU A C 1
ATOM 596 O O . LEU A 1 81 ? 12.590 -6.111 -5.866 1.00 92.69 81 LEU A O 1
ATOM 600 N N . ILE A 1 82 ? 13.580 -7.402 -7.417 1.00 93.31 82 ILE A N 1
ATOM 601 C CA . ILE A 1 82 ? 14.839 -7.565 -6.682 1.00 93.31 82 ILE A CA 1
ATOM 602 C C . ILE A 1 82 ? 15.535 -6.210 -6.509 1.00 93.31 82 ILE A C 1
ATOM 604 O O . ILE A 1 82 ? 15.972 -5.913 -5.406 1.00 93.31 82 ILE A O 1
ATOM 608 N N . LEU A 1 83 ? 15.601 -5.386 -7.561 1.00 92.06 83 LEU A N 1
ATOM 609 C CA . LEU A 1 83 ? 16.222 -4.058 -7.517 1.00 92.06 83 LEU A CA 1
ATOM 610 C C . LEU A 1 83 ? 15.585 -3.151 -6.456 1.00 92.06 83 LEU A C 1
ATOM 612 O O . LEU A 1 83 ? 16.310 -2.489 -5.734 1.00 92.06 83 LEU A O 1
ATOM 616 N N . ILE A 1 84 ? 14.253 -3.140 -6.361 1.00 91.81 84 ILE A N 1
ATOM 617 C CA . ILE A 1 84 ? 13.502 -2.263 -5.442 1.00 91.81 84 ILE A CA 1
ATOM 618 C C . ILE A 1 84 ? 13.566 -2.767 -3.985 1.00 91.81 84 ILE A C 1
ATOM 620 O O . ILE A 1 84 ? 13.250 -2.036 -3.053 1.00 91.81 84 ILE A O 1
ATOM 624 N N . SER A 1 85 ? 13.948 -4.030 -3.775 1.00 87.94 85 SER A N 1
ATOM 625 C CA . SER A 1 85 ? 13.975 -4.656 -2.445 1.00 87.94 85 SER A CA 1
ATOM 626 C C . SER A 1 85 ? 15.275 -4.412 -1.661 1.00 87.94 85 SER A C 1
ATOM 628 O O . SER A 1 85 ? 15.344 -4.816 -0.499 1.00 87.94 85 SER A O 1
ATOM 630 N N . PHE A 1 86 ? 16.297 -3.814 -2.281 1.00 72.81 86 PHE A N 1
ATOM 631 C CA . PHE A 1 86 ? 17.597 -3.489 -1.680 1.00 72.81 86 PHE A CA 1
ATOM 632 C C . PHE A 1 86 ? 17.800 -1.977 -1.620 1.00 72.81 86 PHE A C 1
ATOM 634 O O . PHE A 1 86 ? 18.439 -1.533 -0.640 1.00 72.81 86 PHE A O 1
#

Foldseek 3Di:
DADPNHDVVVVVVVCVVCCVVVPDDDDDPVVVQVCLCVPDDQSQAQQLPPVVVCVVVVRHHGPPDDDDDDDDPPPCPVVSVVSSVD

InterPro domains:
  IPR020588 DNA recombination and repair protein RecA-like, ATP-binding domain [PS50162] (42-86)
  IPR027417 P-loop containing nucleoside triphosphate hydrolase [G3DSA:3.40.50.300] (22-86)
  IPR027417 P-loop containing nucleoside triphosphate hydrolase [SSF52540] (4-82)
  IPR030548 DNA repair protein RAD51 homologue 2 [PTHR46456] (1-85)

Radius of gyration: 20.64 Å; chains: 1; bounding box: 43×40×44 Å

Secondary structure (DSSP, 8-state):
-EETTEEHHHHHHHHHHHHHHHPPPP--HHHHHHHHHHHSGGGGEE--S-HHHHHHTTSSEETTS-------TTSSHHHHHHHHT-

pLDDT: mean 91.28, std 6.79, range [64.0, 97.94]